Protein AF-A0A8S3HD72-F1 (afdb_monomer)

Radius of gyration: 16.03 Å; Cα contacts (8 Å, |Δi|>4): 98; chains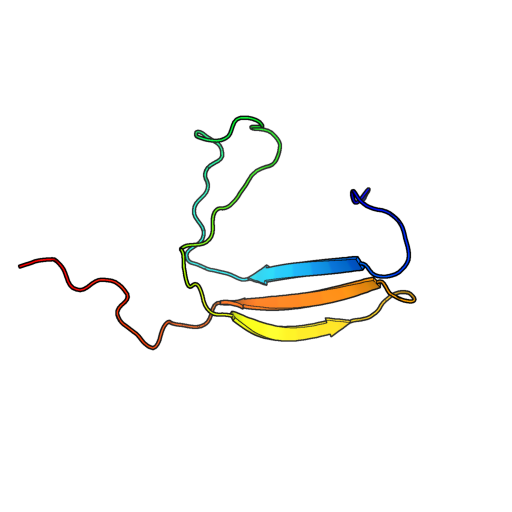: 1; bounding box: 32×25×50 Å

Sequence (74 aa):
MKTLGRTDRRTLFTIDCDNGKDIGQHVYYQLEKEILLPAASQFEVVASLEPADGFHIIQLKDIQHQVDLLHPFS

Nearest PDB structures (foldseek):
  3u0j-assembly2_A  TM=9.565E-01  e=3.519E-02  Pseudomonas syringae pv. tomato str. DC3000
  4o2r-assembly2_B  TM=2.864E-01  e=3.274E+00  Mus musculus
  4uj4-assembly2_J  TM=2.949E-01  e=3.274E+00  Homo sapiens
  6gqw-assembly6_F  TM=2.350E-01  e=3.741E+00  Homo sapiens
  8ij9-assembly2_B  TM=2.160E-01  e=5.581E+00  Mus musculus

Foldseek 3Di:
DDDDDDDFAEEAEDEAEDQWAQCLVPDPPNVVRDTDDDPPFDWDFPDWDDPDGRYIYTYIYTDDDPDDPDDDDD

Structure (mmCIF, N/CA/C/O backbone):
data_AF-A0A8S3HD72-F1
#
_entry.id   AF-A0A8S3HD72-F1
#
loop_
_atom_site.group_PDB
_atom_site.id
_atom_site.type_symbol
_atom_site.label_atom_id
_atom_site.label_alt_id
_atom_site.label_comp_id
_atom_site.label_asym_id
_atom_site.label_entity_id
_atom_site.label_seq_id
_atom_site.pdbx_PDB_ins_code
_atom_site.Cartn_x
_atom_site.Cartn_y
_atom_site.Cartn_z
_atom_site.occupancy
_atom_site.B_iso_or_equiv
_atom_site.auth_seq_id
_atom_site.auth_comp_id
_atom_site.auth_asym_id
_atom_site.auth_atom_id
_atom_site.pdbx_PDB_model_num
ATOM 1 N N . MET A 1 1 ? -3.524 5.059 -16.691 1.00 44.69 1 MET A N 1
ATOM 2 C CA . MET A 1 1 ? -3.283 5.452 -15.287 1.00 44.69 1 MET A CA 1
ATOM 3 C C . MET A 1 1 ? -2.352 6.655 -15.289 1.00 44.69 1 MET A C 1
ATOM 5 O O . MET A 1 1 ? -1.248 6.545 -15.806 1.00 44.69 1 MET A O 1
ATOM 9 N N . LYS A 1 2 ? -2.840 7.827 -14.869 1.00 40.31 2 LYS A N 1
ATOM 10 C CA . LYS A 1 2 ? -2.122 9.109 -14.949 1.00 40.31 2 LYS A CA 1
ATOM 11 C C . LYS A 1 2 ? -1.732 9.511 -13.527 1.00 40.31 2 LYS A C 1
ATOM 13 O O . LYS A 1 2 ? -2.611 9.729 -12.708 1.00 40.31 2 LYS A O 1
ATOM 18 N N . THR A 1 3 ? -0.438 9.542 -13.234 1.00 48.91 3 THR A N 1
ATOM 19 C CA . THR A 1 3 ? 0.116 9.935 -11.929 1.00 48.91 3 THR A CA 1
ATOM 20 C C . THR A 1 3 ? 0.476 11.426 -11.942 1.00 48.91 3 THR A C 1
ATOM 22 O O . THR A 1 3 ? 0.923 11.932 -12.974 1.00 48.91 3 THR A O 1
ATOM 25 N N . LEU A 1 4 ? 0.282 12.143 -10.830 1.00 51.56 4 LEU A N 1
ATOM 26 C CA . LEU A 1 4 ? 0.708 13.543 -10.676 1.00 51.56 4 LEU A CA 1
ATOM 27 C C . LEU A 1 4 ? 2.207 13.606 -10.305 1.00 51.56 4 LEU A C 1
ATOM 29 O O . LEU A 1 4 ? 2.612 12.959 -9.348 1.00 51.56 4 LEU A O 1
ATOM 33 N N . GLY A 1 5 ? 3.010 14.400 -11.031 1.00 49.62 5 GLY A N 1
ATOM 34 C CA . GLY A 1 5 ? 4.422 14.692 -10.708 1.00 49.62 5 GLY A CA 1
ATOM 35 C C . GLY A 1 5 ? 5.437 14.229 -11.771 1.00 49.62 5 GLY A C 1
ATOM 36 O O . GLY A 1 5 ? 5.479 13.065 -12.151 1.00 49.62 5 GLY A O 1
ATOM 37 N N . ARG A 1 6 ? 6.240 15.168 -12.280 1.00 53.28 6 ARG A N 1
ATOM 38 C CA . ARG A 1 6 ? 7.400 14.999 -13.194 1.00 53.28 6 ARG A CA 1
ATOM 39 C C . ARG A 1 6 ? 8.589 14.353 -12.442 1.00 53.28 6 ARG A C 1
ATOM 41 O O . ARG A 1 6 ? 8.679 14.615 -11.254 1.00 53.28 6 ARG A O 1
ATOM 48 N N . THR A 1 7 ? 9.604 13.665 -12.989 1.00 64.06 7 THR A N 1
ATOM 49 C CA . THR A 1 7 ? 9.834 12.793 -14.167 1.00 64.06 7 THR A CA 1
ATOM 50 C C . THR A 1 7 ? 11.161 12.077 -13.860 1.00 64.06 7 THR A C 1
ATOM 52 O O . THR A 1 7 ? 12.197 12.699 -14.040 1.00 64.06 7 THR A O 1
ATOM 55 N N . ASP A 1 8 ? 11.131 10.842 -13.355 1.00 64.00 8 ASP A N 1
ATOM 56 C CA . ASP A 1 8 ? 12.232 9.851 -13.416 1.00 64.00 8 ASP A CA 1
ATOM 57 C C . ASP A 1 8 ? 11.953 8.658 -12.495 1.00 64.00 8 ASP A C 1
ATOM 59 O O . ASP A 1 8 ? 12.109 7.527 -12.936 1.00 64.00 8 ASP A O 1
ATOM 63 N N . ARG A 1 9 ? 11.462 8.875 -11.266 1.00 73.75 9 ARG A N 1
ATOM 64 C CA . ARG A 1 9 ? 11.177 7.781 -10.318 1.00 73.75 9 ARG A CA 1
ATOM 65 C C . ARG A 1 9 ? 9.751 7.827 -9.771 1.00 73.75 9 ARG A C 1
ATOM 67 O O . ARG A 1 9 ? 9.295 8.842 -9.255 1.00 73.75 9 ARG A O 1
ATOM 74 N N . ARG A 1 10 ? 9.018 6.726 -9.914 1.00 85.12 10 ARG A N 1
ATOM 75 C CA . ARG A 1 10 ? 7.612 6.545 -9.530 1.00 85.12 10 ARG A CA 1
ATOM 76 C C . ARG A 1 10 ? 7.483 5.245 -8.755 1.00 85.12 10 ARG A C 1
ATOM 78 O O . ARG A 1 10 ? 8.015 4.233 -9.194 1.00 85.12 10 ARG A O 1
ATOM 85 N N . THR A 1 11 ? 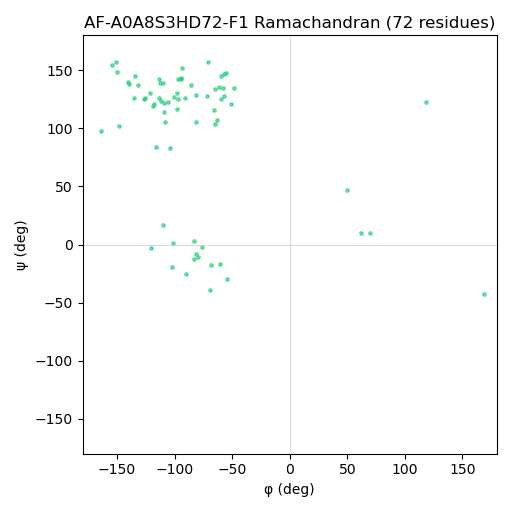6.716 5.256 -7.673 1.00 90.62 11 THR A N 1
ATOM 86 C CA . THR A 1 11 ? 6.422 4.047 -6.900 1.00 90.62 11 THR A CA 1
ATOM 87 C C . THR A 1 11 ? 4.917 3.879 -6.770 1.00 90.62 11 THR A C 1
ATOM 89 O O . THR A 1 11 ? 4.225 4.800 -6.341 1.00 90.62 11 THR A O 1
ATOM 92 N N . LEU A 1 12 ? 4.408 2.713 -7.154 1.00 93.19 12 LEU A N 1
ATOM 93 C CA . LEU A 1 12 ? 3.046 2.276 -6.889 1.00 93.19 12 LEU A CA 1
ATOM 94 C C . LEU A 1 12 ? 3.066 1.312 -5.706 1.00 93.19 12 LEU A C 1
ATOM 96 O O . LEU A 1 12 ? 3.777 0.311 -5.739 1.00 93.19 12 LEU A O 1
ATOM 100 N N . PHE A 1 13 ? 2.251 1.582 -4.694 1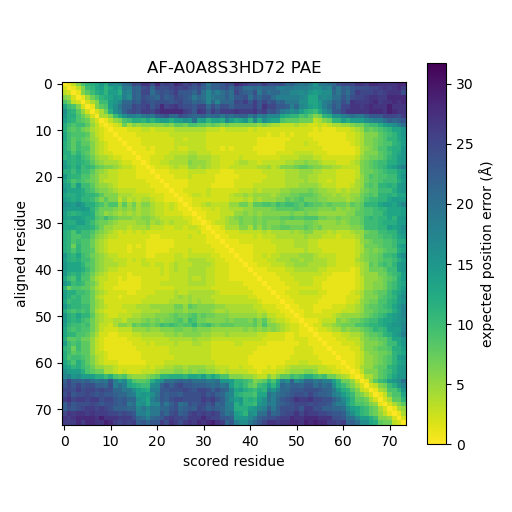.00 95.62 13 PHE A N 1
ATOM 101 C CA . PHE A 1 13 ? 2.033 0.652 -3.594 1.00 95.62 13 PHE A CA 1
ATOM 102 C C . PHE A 1 13 ? 0.745 -0.130 -3.830 1.00 95.62 13 PHE A C 1
ATOM 104 O O . PHE A 1 13 ? -0.295 0.450 -4.133 1.00 95.62 13 PHE A O 1
ATOM 111 N N . THR A 1 14 ? 0.821 -1.449 -3.699 1.00 96.44 14 THR A N 1
ATOM 112 C CA . THR A 1 14 ? -0.351 -2.315 -3.525 1.00 96.44 14 THR A CA 1
ATOM 113 C C . THR A 1 14 ? -0.359 -2.741 -2.069 1.00 96.44 14 THR A C 1
ATOM 115 O O . THR A 1 14 ? 0.643 -3.276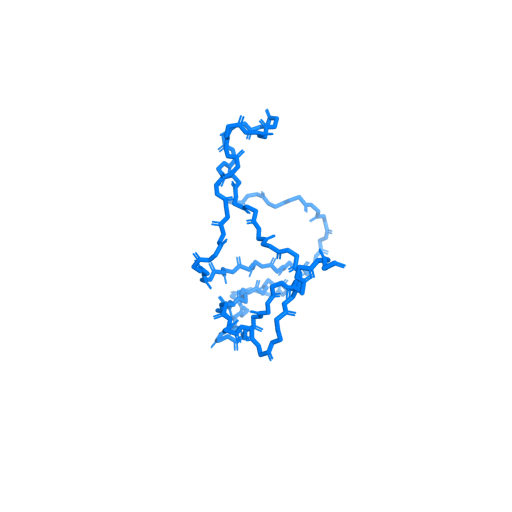 -1.608 1.00 96.44 14 THR A O 1
ATOM 118 N N . ILE A 1 15 ? -1.440 -2.468 -1.344 1.00 96.44 15 ILE A N 1
ATOM 119 C CA . ILE A 1 15 ? -1.529 -2.730 0.095 1.00 96.44 15 ILE A CA 1
ATOM 120 C C . ILE A 1 15 ? -2.643 -3.744 0.325 1.00 96.44 15 ILE A C 1
ATOM 122 O O . ILE A 1 15 ? -3.787 -3.490 -0.048 1.00 96.44 15 ILE A O 1
ATOM 126 N N . ASP A 1 16 ? -2.293 -4.875 0.924 1.00 96.25 16 ASP A N 1
ATOM 127 C CA . ASP A 1 16 ? -3.227 -5.863 1.457 1.00 96.25 16 ASP A CA 1
ATOM 128 C C . ASP A 1 16 ? -3.377 -5.617 2.966 1.00 96.25 16 ASP A C 1
ATOM 130 O O . ASP A 1 16 ? -2.387 -5.667 3.699 1.00 96.25 16 ASP A O 1
ATOM 134 N N . CYS A 1 17 ? -4.578 -5.255 3.423 1.00 93.19 17 CYS A N 1
ATOM 135 C CA . CYS A 1 17 ? -4.838 -4.890 4.818 1.00 93.19 17 CYS A CA 1
ATOM 136 C C . CYS A 1 17 ? -6.272 -5.224 5.240 1.00 93.19 17 CYS A C 1
ATOM 138 O O . CYS A 1 17 ? -7.205 -5.102 4.445 1.00 93.19 17 CYS A O 1
ATOM 140 N N . ASP A 1 18 ? -6.445 -5.556 6.522 1.00 90.75 18 ASP A N 1
ATOM 141 C CA . ASP A 1 18 ? -7.745 -5.928 7.101 1.00 90.75 18 ASP A CA 1
ATOM 142 C C . ASP A 1 18 ? -8.386 -4.795 7.925 1.00 90.75 18 ASP A C 1
ATOM 144 O O . ASP A 1 18 ? -9.587 -4.812 8.202 1.00 90.75 18 ASP A O 1
ATOM 148 N N . ASN A 1 19 ? -7.602 -3.798 8.357 1.00 88.25 19 ASN A N 1
ATOM 149 C CA . ASN A 1 19 ? -8.042 -2.771 9.313 1.00 88.25 19 ASN A CA 1
ATOM 150 C C . ASN A 1 19 ? -8.403 -1.410 8.684 1.00 88.25 19 ASN A C 1
ATOM 152 O O . ASN A 1 19 ? -8.783 -0.487 9.418 1.00 88.25 19 ASN A O 1
ATOM 156 N N . GLY A 1 20 ? -8.319 -1.290 7.355 1.00 91.69 20 GLY A N 1
ATOM 157 C CA . GLY A 1 20 ? -8.641 -0.068 6.621 1.00 91.69 20 GLY A CA 1
ATOM 158 C C . GLY A 1 20 ? -10.088 0.385 6.838 1.00 91.69 20 GLY A C 1
ATOM 159 O O . GLY A 1 20 ? -11.004 -0.425 7.001 1.00 91.69 20 GLY A O 1
ATOM 160 N N . LYS A 1 21 ? -10.306 1.702 6.867 1.00 93.94 21 LYS A N 1
ATOM 161 C CA . LYS A 1 21 ? -11.634 2.308 7.022 1.00 93.94 21 LYS A CA 1
ATOM 162 C C . LYS A 1 21 ? -12.081 2.948 5.723 1.00 93.94 21 LYS A C 1
ATOM 164 O O . LYS A 1 21 ? -11.423 3.855 5.229 1.00 93.94 21 LYS A O 1
ATOM 169 N N . ASP A 1 22 ? -13.217 2.500 5.205 1.00 94.62 22 ASP A N 1
ATOM 170 C CA . ASP A 1 22 ? -13.912 3.206 4.133 1.00 94.62 22 ASP A CA 1
ATOM 171 C C . ASP A 1 22 ? -14.398 4.558 4.667 1.00 94.62 22 ASP A C 1
ATOM 173 O O . ASP A 1 22 ? -15.202 4.622 5.601 1.00 94.62 22 ASP A O 1
ATOM 177 N N . ILE A 1 23 ? -13.863 5.636 4.095 1.00 95.31 23 ILE A N 1
ATOM 178 C CA . ILE A 1 23 ? -14.219 7.012 4.449 1.00 95.31 23 ILE A CA 1
ATOM 179 C C . ILE A 1 23 ? -15.010 7.700 3.333 1.00 95.31 23 ILE A C 1
ATOM 181 O O . ILE A 1 23 ? -15.162 8.918 3.354 1.00 95.31 23 ILE A O 1
ATOM 185 N N . GLY A 1 24 ? -15.571 6.950 2.380 1.00 94.81 24 GLY A N 1
ATOM 186 C CA . GLY A 1 24 ? -16.267 7.484 1.208 1.00 94.81 24 GLY A CA 1
ATOM 187 C C . GLY A 1 24 ? -17.401 8.466 1.529 1.00 94.81 24 GLY A C 1
ATOM 188 O O . GLY A 1 24 ? -17.646 9.402 0.770 1.00 94.81 24 GLY A O 1
ATOM 189 N N . GLN A 1 25 ? -18.063 8.312 2.680 1.00 94.00 25 GLN A N 1
ATOM 190 C CA . GLN A 1 25 ? -19.118 9.226 3.148 1.00 94.00 25 GLN A CA 1
ATOM 191 C C . GLN A 1 25 ? -18.589 10.502 3.828 1.00 94.00 25 GLN A C 1
ATOM 193 O O . GLN A 1 25 ? -19.363 11.409 4.130 1.00 94.00 25 GLN A O 1
ATOM 198 N N . HIS A 1 26 ? -17.283 10.576 4.076 1.00 92.31 26 HIS A N 1
ATOM 199 C CA . HIS A 1 26 ? -16.620 11.627 4.848 1.00 92.31 26 HIS A CA 1
ATOM 200 C C . HIS A 1 26 ? -15.557 12.394 4.046 1.00 92.31 26 HIS A C 1
ATOM 202 O O . HIS A 1 26 ? -14.981 13.349 4.565 1.00 92.31 26 HIS A O 1
ATOM 208 N N . VAL A 1 27 ? -15.307 12.010 2.790 1.00 91.19 27 VAL A N 1
ATOM 209 C CA . VAL A 1 27 ? -14.350 12.677 1.893 1.00 91.19 27 VAL A CA 1
ATOM 210 C C . VAL A 1 27 ? -15.014 13.728 1.013 1.00 91.19 27 VAL A C 1
ATOM 212 O O . VAL A 1 27 ? -16.185 13.626 0.646 1.00 91.19 27 VAL A O 1
ATOM 215 N N . TYR A 1 28 ? -14.231 14.736 0.629 1.00 91.62 28 TYR A N 1
ATOM 216 C CA . TYR A 1 28 ? -14.677 15.786 -0.285 1.00 91.62 28 TYR A CA 1
ATOM 217 C C . TYR A 1 28 ? -14.878 15.252 -1.715 1.00 91.62 28 TYR A C 1
ATOM 219 O O . TYR A 1 28 ? -15.854 15.601 -2.379 1.00 91.62 28 TYR A O 1
ATOM 227 N N . TYR A 1 29 ? -13.996 14.357 -2.178 1.00 91.38 29 TYR A N 1
ATOM 228 C CA . TYR A 1 29 ? -14.056 13.748 -3.509 1.00 91.38 29 TYR A CA 1
ATOM 229 C C . TYR A 1 29 ? -14.568 12.303 -3.442 1.00 91.38 29 TYR A C 1
ATOM 231 O O . TYR A 1 29 ? -13.817 11.335 -3.475 1.00 91.38 29 TYR A O 1
ATOM 239 N N . GLN A 1 30 ? -15.890 12.143 -3.405 1.00 89.00 30 GLN A N 1
ATOM 240 C CA . GLN A 1 30 ? -16.562 10.851 -3.176 1.00 89.00 30 GLN A CA 1
ATOM 241 C C . GLN A 1 30 ? -16.269 9.755 -4.219 1.00 89.00 30 GLN A C 1
ATOM 243 O O . GLN A 1 30 ? -16.529 8.578 -3.975 1.00 89.00 30 GLN A O 1
ATOM 248 N N . LEU A 1 31 ? -15.739 10.112 -5.392 1.00 91.31 31 LEU A N 1
ATOM 249 C CA . LEU A 1 31 ? -15.450 9.155 -6.464 1.00 91.31 31 LEU A CA 1
ATOM 250 C C . LEU A 1 31 ? -14.106 8.433 -6.299 1.00 91.31 31 LEU A C 1
ATOM 252 O O . LEU A 1 31 ? -13.874 7.447 -6.998 1.00 91.31 31 LEU A O 1
ATOM 256 N N . GLU A 1 32 ? -13.237 8.891 -5.395 1.00 90.31 32 GLU A N 1
ATOM 257 C CA . GLU A 1 32 ? -11.887 8.336 -5.226 1.00 90.31 32 GLU A CA 1
ATOM 258 C C . GLU A 1 32 ? -11.861 7.028 -4.420 1.00 90.31 32 GLU A C 1
ATOM 260 O O . GLU A 1 32 ? -10.857 6.321 -4.451 1.00 90.31 32 GLU A O 1
ATOM 265 N N . LYS A 1 33 ? -12.986 6.653 -3.783 1.00 92.81 33 LYS A N 1
ATOM 266 C CA . LYS A 1 33 ? -13.132 5.420 -2.980 1.00 92.81 33 LYS A CA 1
ATOM 267 C C . LYS A 1 33 ? -11.996 5.264 -1.961 1.00 92.81 33 LYS A C 1
ATOM 269 O O . LYS A 1 33 ? -11.367 4.211 -1.867 1.00 92.81 33 LYS A O 1
ATOM 274 N N . GLU A 1 34 ? -11.709 6.346 -1.244 1.00 94.00 34 GLU A N 1
ATOM 275 C CA . GLU A 1 34 ? -10.598 6.406 -0.300 1.00 94.00 34 GLU A CA 1
ATOM 276 C C . GLU A 1 34 ? -10.793 5.438 0.874 1.00 94.00 34 GLU A C 1
ATOM 278 O O . GLU A 1 34 ? -11.848 5.396 1.514 1.00 94.00 34 GLU A O 1
ATOM 283 N N . ILE A 1 35 ? -9.725 4.703 1.185 1.00 94.56 35 ILE A N 1
ATOM 284 C CA . ILE A 1 35 ? -9.601 3.882 2.386 1.00 94.56 35 ILE A CA 1
ATOM 285 C C . ILE A 1 35 ? -8.537 4.522 3.278 1.00 94.56 35 ILE A C 1
ATOM 287 O O . ILE A 1 35 ? -7.397 4.713 2.854 1.00 94.56 35 ILE A O 1
ATOM 291 N N . LEU A 1 36 ? -8.901 4.842 4.519 1.00 94.31 36 LEU A N 1
ATOM 292 C CA . LEU A 1 36 ? -7.990 5.383 5.520 1.00 94.31 36 LEU A CA 1
ATOM 293 C C . LEU A 1 36 ? -7.356 4.252 6.330 1.00 94.31 36 LEU A C 1
ATOM 295 O O . LEU A 1 36 ? -8.055 3.439 6.937 1.00 94.31 36 LEU A O 1
ATOM 299 N N . LEU A 1 37 ? -6.027 4.236 6.379 1.00 93.69 37 LEU A N 1
ATOM 300 C CA . LEU A 1 37 ? -5.267 3.328 7.233 1.00 93.69 37 LEU A CA 1
ATOM 301 C C . LEU A 1 37 ? -5.117 3.934 8.638 1.00 93.69 37 LEU A C 1
ATOM 303 O O . LEU A 1 37 ? -4.835 5.133 8.749 1.00 93.69 37 LEU A O 1
ATOM 307 N N . PRO A 1 38 ? -5.274 3.146 9.717 1.00 90.50 38 PRO A N 1
ATOM 308 C CA . PRO A 1 38 ? -4.989 3.609 11.068 1.00 90.50 38 PRO A CA 1
ATOM 309 C C . PRO A 1 38 ? -3.562 4.148 11.202 1.00 90.50 38 PRO A C 1
ATOM 311 O O . PRO A 1 38 ? -2.620 3.663 10.565 1.00 90.50 38 PRO A O 1
ATOM 314 N N . ALA A 1 39 ? -3.389 5.140 12.072 1.00 88.44 39 ALA A N 1
ATOM 315 C CA . ALA A 1 39 ? -2.065 5.642 12.403 1.00 88.44 39 ALA A CA 1
ATOM 316 C C . ALA A 1 39 ? -1.166 4.514 12.932 1.00 88.44 39 ALA A C 1
ATOM 318 O O . ALA A 1 39 ? -1.628 3.591 13.601 1.00 88.44 39 ALA A O 1
ATOM 319 N N . ALA A 1 40 ? 0.125 4.624 12.621 1.00 87.44 40 ALA A N 1
ATOM 320 C CA . ALA A 1 40 ? 1.161 3.661 12.983 1.00 87.44 40 ALA A CA 1
ATOM 321 C C . ALA A 1 40 ? 0.999 2.239 12.405 1.00 87.44 40 ALA A C 1
ATOM 323 O O . ALA A 1 40 ? 1.777 1.378 12.795 1.00 87.44 40 ALA A O 1
ATOM 324 N N . SER A 1 41 ? 0.077 1.985 11.462 1.00 89.00 41 SER A N 1
ATOM 325 C CA . SER A 1 41 ? -0.036 0.683 10.774 1.00 89.00 41 SER A CA 1
ATOM 326 C C . SER A 1 41 ? 1.323 0.188 10.260 1.00 89.00 41 SER A C 1
ATOM 328 O O . SER A 1 41 ? 2.096 0.961 9.687 1.00 89.00 41 SER A O 1
ATOM 330 N N . GLN A 1 42 ? 1.621 -1.091 10.489 1.00 91.31 42 GLN A N 1
ATOM 331 C CA . GLN A 1 42 ? 2.905 -1.703 10.154 1.00 91.31 42 GLN A CA 1
ATOM 332 C C . GLN A 1 42 ? 2.709 -2.678 9.002 1.00 91.31 42 GLN A C 1
ATOM 334 O O . GLN A 1 42 ? 1.739 -3.424 8.979 1.00 91.31 42 GLN A O 1
ATOM 339 N N . PHE A 1 43 ? 3.646 -2.692 8.060 1.00 94.12 43 PHE A N 1
ATOM 340 C CA . PHE A 1 43 ? 3.545 -3.523 6.867 1.00 94.12 43 PHE A CA 1
ATOM 341 C C . PHE A 1 43 ? 4.864 -4.229 6.591 1.00 94.12 43 PHE A C 1
ATOM 343 O O . PHE A 1 43 ? 5.938 -3.651 6.772 1.00 94.12 43 PHE A O 1
ATOM 350 N N . GLU A 1 44 ? 4.779 -5.453 6.084 1.00 96.38 44 GLU A N 1
ATOM 351 C CA . GLU A 1 44 ? 5.908 -6.154 5.480 1.00 96.38 44 GLU A CA 1
ATOM 352 C C . GLU A 1 44 ? 5.922 -5.942 3.959 1.00 96.38 44 GLU A C 1
ATOM 354 O O . GLU A 1 44 ? 4.877 -5.906 3.306 1.00 96.38 44 GLU A O 1
ATOM 359 N N . VAL A 1 45 ? 7.117 -5.805 3.376 1.00 97.12 45 VAL A N 1
ATOM 360 C CA . VAL A 1 45 ? 7.291 -5.800 1.916 1.00 97.12 45 VAL A CA 1
ATOM 361 C C . VAL A 1 45 ? 7.314 -7.248 1.438 1.00 97.12 45 VAL A C 1
ATOM 363 O O . VAL A 1 45 ? 8.317 -7.937 1.614 1.00 97.12 45 VAL A O 1
ATOM 366 N N . VAL A 1 46 ? 6.226 -7.705 0.818 1.00 98.00 46 VAL A N 1
ATOM 367 C CA . VAL A 1 46 ? 6.106 -9.094 0.337 1.00 98.00 46 VAL A CA 1
ATOM 368 C C . VAL A 1 46 ? 6.601 -9.273 -1.096 1.00 98.00 46 VAL A C 1
ATOM 370 O O . VAL A 1 46 ? 7.022 -10.365 -1.470 1.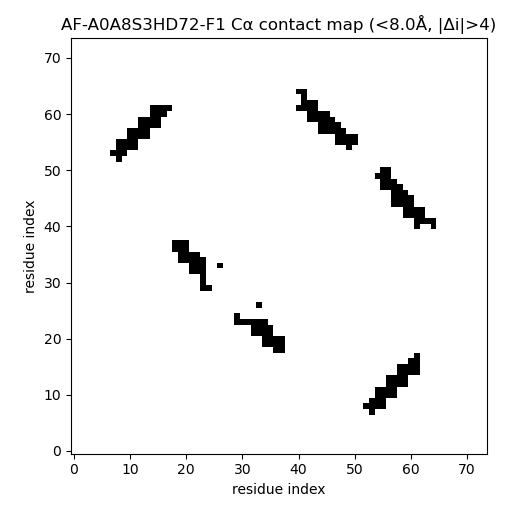00 98.00 46 VAL A O 1
ATOM 373 N N . ALA A 1 47 ? 6.580 -8.210 -1.904 1.00 96.81 47 ALA A N 1
ATOM 374 C CA . ALA A 1 47 ? 7.132 -8.225 -3.254 1.00 96.81 47 ALA A CA 1
ATOM 375 C C . ALA A 1 47 ? 7.563 -6.828 -3.715 1.00 96.81 47 ALA A C 1
ATOM 377 O O . ALA A 1 47 ? 7.028 -5.806 -3.281 1.00 96.81 47 ALA A O 1
ATOM 378 N N . SER A 1 48 ? 8.513 -6.799 -4.647 1.00 95.81 48 SER A N 1
ATOM 379 C CA . SER A 1 48 ? 8.968 -5.599 -5.347 1.00 95.81 48 SER A CA 1
ATOM 380 C C . SER A 1 48 ? 9.199 -5.933 -6.817 1.00 95.81 48 SER A C 1
ATOM 382 O O . SER A 1 48 ? 9.739 -6.993 -7.138 1.00 95.81 48 SER A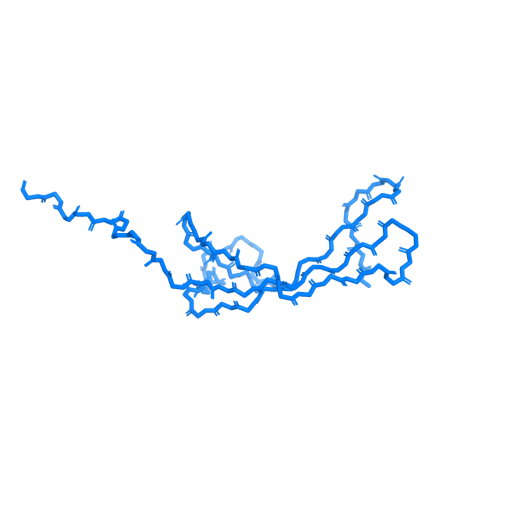 O 1
ATOM 384 N N . LEU A 1 49 ? 8.777 -5.042 -7.709 1.00 93.75 49 LEU A N 1
ATOM 385 C CA . LEU A 1 49 ? 8.943 -5.174 -9.152 1.00 93.75 49 LEU A CA 1
ATOM 386 C C . LEU A 1 49 ? 9.292 -3.816 -9.760 1.00 93.75 49 LEU A C 1
ATOM 388 O O . LEU A 1 49 ? 8.695 -2.809 -9.400 1.00 93.75 49 LEU A O 1
ATOM 392 N N . GLU A 1 50 ? 10.200 -3.790 -10.730 1.00 92.69 50 GLU A N 1
ATOM 393 C CA . GLU A 1 50 ? 10.480 -2.605 -11.547 1.00 92.69 50 GLU A CA 1
ATOM 394 C C . GLU A 1 50 ? 10.123 -2.898 -13.014 1.00 92.69 50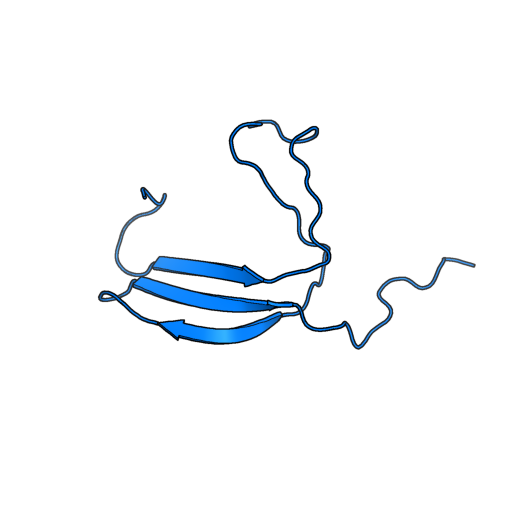 GLU A C 1
ATOM 396 O O . GLU A 1 50 ? 10.975 -3.342 -13.783 1.00 92.69 50 GLU A O 1
ATOM 401 N N . PRO A 1 51 ? 8.846 -2.753 -13.423 1.00 89.06 51 PRO A N 1
ATOM 402 C CA . PRO A 1 51 ? 8.421 -3.081 -14.790 1.00 89.06 51 PRO A CA 1
ATOM 403 C C . PRO A 1 51 ? 8.972 -2.141 -15.876 1.00 89.06 51 PRO A C 1
ATOM 405 O O . PRO A 1 51 ? 8.915 -2.478 -17.056 1.00 89.06 51 PRO A O 1
ATOM 408 N N . ALA A 1 52 ? 9.448 -0.954 -15.509 1.00 87.81 52 ALA A N 1
ATOM 409 C CA . ALA A 1 52 ? 10.095 -0.003 -16.406 1.00 87.81 52 ALA A CA 1
ATOM 410 C C . ALA A 1 52 ? 11.097 0.827 -15.603 1.00 87.81 52 ALA A C 1
ATOM 412 O O . ALA A 1 52 ? 10.916 0.975 -14.398 1.00 87.81 52 ALA A O 1
ATOM 413 N N . ASP A 1 53 ? 12.098 1.394 -16.274 1.00 87.12 53 ASP A N 1
ATOM 414 C CA . ASP A 1 53 ? 13.133 2.210 -15.632 1.00 87.12 53 ASP A CA 1
ATOM 415 C C . ASP A 1 53 ? 12.521 3.298 -14.737 1.00 87.12 53 ASP A C 1
ATOM 417 O O . ASP A 1 53 ? 11.687 4.106 -15.175 1.00 87.12 53 ASP A O 1
ATOM 421 N N . GLY A 1 54 ? 12.875 3.242 -13.453 1.00 85.25 54 GLY A N 1
ATOM 422 C CA . GLY A 1 54 ? 12.400 4.159 -12.433 1.00 85.25 54 GLY A CA 1
ATOM 423 C C . GLY A 1 54 ? 10.921 4.007 -12.076 1.00 85.25 54 GLY A C 1
ATOM 424 O O . GLY A 1 54 ? 10.385 4.854 -11.368 1.00 85.25 54 GLY A O 1
ATOM 425 N N . PHE A 1 55 ? 10.214 2.970 -12.524 1.00 89.12 55 PHE A N 1
ATOM 426 C CA . PHE A 1 55 ? 8.857 2.673 -12.067 1.00 89.12 55 PHE A CA 1
ATOM 427 C C . PHE A 1 55 ? 8.859 1.434 -11.182 1.00 89.12 55 PHE A C 1
ATOM 429 O O . PHE A 1 55 ? 8.944 0.325 -11.686 1.00 89.12 55 PHE A O 1
ATOM 436 N N . HIS A 1 56 ? 8.716 1.624 -9.873 1.00 91.69 56 HIS A N 1
ATOM 437 C CA . HIS A 1 56 ? 8.639 0.553 -8.889 1.00 91.69 56 HIS A CA 1
ATOM 438 C C . HIS A 1 56 ? 7.187 0.235 -8.530 1.00 91.69 56 HIS A C 1
ATOM 440 O O . HIS A 1 56 ? 6.351 1.124 -8.376 1.00 91.69 56 HIS A O 1
ATOM 446 N N . ILE A 1 57 ? 6.895 -1.041 -8.334 1.00 94.88 57 ILE A N 1
ATOM 447 C CA . ILE A 1 57 ? 5.666 -1.542 -7.732 1.00 94.88 57 ILE A CA 1
ATOM 448 C C . ILE A 1 57 ? 6.075 -2.299 -6.474 1.00 94.88 57 ILE A C 1
ATOM 450 O O . ILE A 1 57 ? 6.822 -3.271 -6.559 1.00 94.88 57 ILE A O 1
ATOM 454 N N . ILE A 1 58 ? 5.593 -1.854 -5.319 1.00 96.75 58 ILE A N 1
ATOM 455 C CA . ILE A 1 58 ? 5.862 -2.471 -4.019 1.00 96.75 5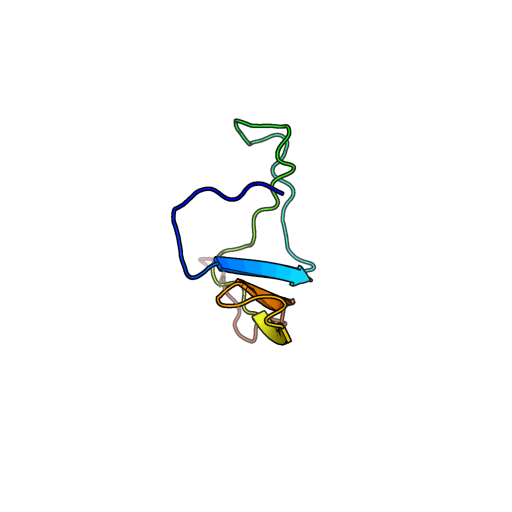8 ILE A CA 1
ATOM 456 C C . ILE A 1 58 ? 4.557 -3.051 -3.487 1.00 96.75 58 ILE A C 1
ATOM 458 O O . ILE A 1 58 ? 3.552 -2.344 -3.392 1.00 96.75 58 ILE A O 1
ATOM 462 N N . GLN A 1 59 ? 4.567 -4.336 -3.148 1.00 97.88 59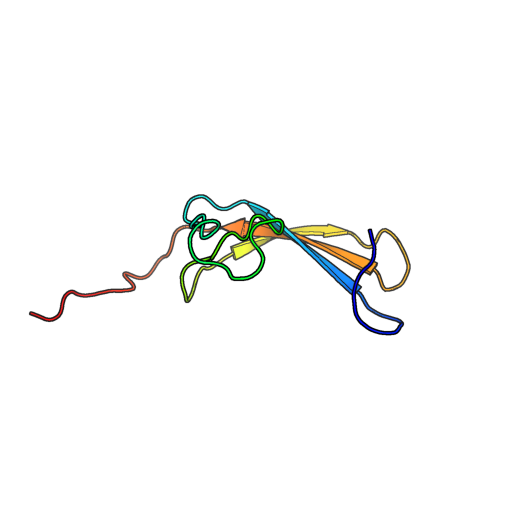 GLN A N 1
ATOM 463 C CA . GLN A 1 59 ? 3.447 -4.992 -2.487 1.00 97.88 59 GLN A CA 1
ATOM 464 C C . GLN A 1 59 ? 3.708 -5.031 -0.986 1.00 97.88 59 GLN A C 1
ATOM 466 O O . GLN A 1 59 ? 4.748 -5.518 -0.537 1.00 97.88 59 GLN A O 1
ATOM 471 N N . LEU A 1 60 ? 2.755 -4.496 -0.237 1.00 97.56 60 LEU A N 1
ATOM 472 C CA . LEU A 1 60 ? 2.752 -4.421 1.210 1.00 97.56 60 LEU A CA 1
ATOM 473 C C . LEU A 1 60 ? 1.644 -5.316 1.750 1.00 97.56 60 LEU A C 1
ATOM 475 O O . LEU A 1 60 ? 0.539 -5.316 1.207 1.00 97.56 60 LEU A O 1
ATOM 479 N N . LYS A 1 61 ? 1.932 -6.029 2.834 1.00 96.81 61 LYS A N 1
ATOM 480 C CA . LYS A 1 61 ? 0.929 -6.762 3.603 1.00 96.81 61 LYS A CA 1
ATOM 481 C C . LYS A 1 61 ? 0.925 -6.259 5.039 1.00 96.81 61 LYS A C 1
ATOM 483 O O . LYS A 1 61 ? 1.991 -6.107 5.631 1.00 96.81 61 LYS A O 1
ATOM 488 N N . ASP A 1 62 ? -0.256 -5.946 5.560 1.00 93.12 62 ASP A N 1
ATOM 489 C CA . ASP A 1 62 ? -0.431 -5.523 6.950 1.00 93.12 62 ASP A CA 1
ATOM 490 C C . ASP A 1 62 ? 0.014 -6.653 7.882 1.00 93.12 62 ASP A C 1
ATOM 492 O O . ASP A 1 62 ? -0.294 -7.828 7.654 1.00 93.12 62 ASP A O 1
ATOM 496 N N . ILE A 1 63 ? 0.772 -6.299 8.914 1.00 91.94 63 ILE A N 1
ATOM 497 C CA . ILE A 1 63 ? 1.247 -7.247 9.917 1.00 91.94 63 ILE A CA 1
ATOM 498 C C . ILE A 1 63 ? 0.608 -6.933 11.258 1.00 91.94 63 ILE A C 1
ATOM 500 O O . ILE A 1 63 ? 0.424 -5.779 11.646 1.00 91.94 63 ILE A O 1
ATOM 504 N N . GLN A 1 64 ? 0.276 -7.989 11.997 1.00 80.19 64 GLN A N 1
ATOM 505 C CA . GLN A 1 64 ? -0.347 -7.837 13.300 1.00 80.19 64 GLN A CA 1
ATOM 506 C C . GLN A 1 64 ? 0.576 -7.044 14.234 1.00 80.19 64 GLN A C 1
ATOM 508 O O . GLN A 1 64 ? 1.738 -7.400 14.440 1.00 80.19 64 GLN A O 1
ATOM 513 N N . HIS A 1 65 ? 0.038 -5.961 14.796 1.00 68.81 65 HIS A N 1
ATOM 514 C CA . HIS A 1 65 ? 0.762 -5.092 15.713 1.00 68.81 65 HIS A CA 1
ATOM 515 C C . HIS A 1 65 ? 1.292 -5.887 16.908 1.00 68.81 65 HIS A C 1
ATOM 517 O O . HIS A 1 65 ? 0.524 -6.546 17.605 1.00 68.81 65 HIS A O 1
ATOM 523 N N . GLN A 1 66 ? 2.590 -5.772 17.192 1.00 59.56 66 GLN A N 1
ATOM 524 C CA . GLN A 1 66 ? 3.175 -6.303 18.430 1.00 59.56 66 GLN A CA 1
ATOM 525 C C . GLN A 1 66 ? 3.016 -5.355 19.631 1.00 59.56 66 GLN A C 1
ATOM 527 O O . GLN A 1 66 ? 3.531 -5.646 20.706 1.00 59.56 66 GLN A O 1
ATOM 532 N N . VAL A 1 67 ? 2.331 -4.217 19.469 1.00 58.59 67 VAL A N 1
ATOM 533 C CA . VAL A 1 67 ? 2.199 -3.198 20.520 1.00 58.59 67 VAL A CA 1
ATOM 534 C C . VAL A 1 67 ? 0.753 -2.718 20.616 1.00 58.59 67 VAL A C 1
ATOM 536 O O . VAL A 1 67 ? 0.171 -2.284 19.623 1.00 58.59 67 VAL A O 1
ATOM 539 N N . ASP A 1 68 ? 0.189 -2.778 21.822 1.00 59.28 68 ASP A N 1
ATOM 540 C CA . ASP A 1 68 ? -1.117 -2.210 22.151 1.00 59.28 68 ASP A CA 1
ATOM 541 C C . ASP A 1 68 ? -1.062 -0.683 22.005 1.00 59.28 68 ASP A C 1
ATOM 543 O O . ASP A 1 68 ? -0.501 0.022 22.841 1.00 59.28 68 ASP A O 1
ATOM 547 N N . LEU A 1 69 ? -1.621 -0.148 20.917 1.00 63.06 69 LEU A N 1
ATOM 548 C CA . LEU A 1 69 ? -1.514 1.282 20.602 1.00 63.06 69 LEU A CA 1
ATOM 549 C C . LEU A 1 69 ? -2.425 2.196 21.431 1.00 63.06 69 LEU A C 1
ATOM 551 O O . LEU A 1 69 ? -2.358 3.412 21.266 1.00 63.06 69 LEU A O 1
ATOM 555 N N . LEU A 1 70 ? -3.255 1.660 22.326 1.00 60.78 70 LEU A N 1
ATOM 556 C CA . LEU A 1 70 ? -4.101 2.458 23.211 1.00 60.78 70 LEU A CA 1
ATOM 557 C C . LEU A 1 70 ? -4.294 1.723 24.541 1.00 60.78 70 LEU A C 1
ATOM 559 O O . LEU A 1 70 ? -5.137 0.835 24.650 1.00 60.78 70 LEU A O 1
ATOM 563 N N . HIS A 1 71 ? -3.567 2.131 25.581 1.00 55.81 71 HIS A N 1
ATOM 564 C CA . HIS A 1 71 ? -4.082 1.930 26.931 1.00 55.81 71 HIS A CA 1
ATOM 565 C C . HIS A 1 71 ? -5.245 2.912 27.123 1.00 55.81 71 HIS A C 1
ATOM 567 O O . HIS A 1 71 ? -5.067 4.105 26.853 1.00 55.81 71 HIS A O 1
ATOM 573 N N . PRO A 1 72 ? -6.436 2.461 27.552 1.00 58.97 72 PRO A N 1
ATOM 574 C CA . PRO A 1 72 ? -7.472 3.394 27.960 1.00 58.97 72 PRO A CA 1
ATOM 575 C C . PRO A 1 72 ? -6.915 4.266 29.089 1.00 58.97 72 PRO A C 1
ATOM 577 O O . PRO A 1 72 ? -6.273 3.759 30.010 1.00 58.97 72 PRO A O 1
ATOM 580 N N . PHE A 1 73 ? -7.140 5.576 29.007 1.00 60.44 73 PHE A N 1
ATOM 581 C CA . PHE A 1 73 ? -6.885 6.469 30.131 1.00 60.44 73 PHE A CA 1
ATOM 582 C C . PHE A 1 73 ? -7.822 6.050 31.272 1.00 60.44 73 PHE A C 1
ATOM 584 O O . PHE A 1 73 ? -9.037 6.221 31.162 1.00 60.44 73 PHE A O 1
ATOM 591 N N . SER A 1 74 ? -7.257 5.422 32.304 1.00 56.56 74 SER A N 1
ATOM 592 C CA . SER A 1 74 ? -7.922 5.116 33.576 1.00 56.56 74 SER A CA 1
ATOM 593 C C . SER A 1 74 ? -8.019 6.352 34.455 1.00 56.56 74 SER A C 1
ATOM 595 O O . SER A 1 74 ? -6.976 7.043 34.550 1.00 56.56 74 SER A O 1
#

Mean predicted aligned error: 8.37 Å

Solvent-accessible surface area (backbone atoms only — not comparable to full-atom values): 5006 Å² total; per-residue (Å²): 139,87,80,90,80,90,89,67,76,47,77,46,77,47,76,49,69,88,75,58,38,83,39,45,95,76,48,92,64,55,87,72,66,50,64,47,68,60,85,86,71,49,66,46,80,79,45,76,45,66,91,44,91,47,34,37,39,38,33,34,34,58,48,86,74,94,60,86,89,69,77,79,90,124

Organism: NCBI:txid392030

pLDDT: mean 83.5, std 16.12, range [40.31, 98.0]

InterPro domains:
  IPR000768 NAD:arginine ADP-ribosyltransferase, ART [PF01129] (7-66)

Secondary structure (DSSP, 8-state):
---SS-SS-EEEEEEE-SS-EE-TTT-S-GGG--EEPPTT--EEEEEEEEEETTEEEEEEEE---SS-S-----